Protein AF-A0A2S5CLW4-F1 (afdb_monomer_lite)

Organism: NCBI:txid1704499

Radius of gyration: 17.64 Å; chains: 1; bounding box: 51×37×51 Å

Sequence (124 aa):
MYFSRIKIRSNIKELPELARIFQSDSHGVHSLLWRLFPGQEQRTFLYREEIAREQLGALPTVRGEPIYYVISQTQPISAENSLFTVESKHYRPQLEKGQRLGFGCRVNPVVTRQGKKHDVVMDG

Structure (mmCIF, N/CA/C/O backbone):
data_AF-A0A2S5CLW4-F1
#
_entry.id   AF-A0A2S5CLW4-F1
#
loop_
_atom_site.group_PDB
_atom_site.id
_atom_site.type_symbol
_atom_site.label_atom_id
_atom_site.label_alt_id
_atom_site.label_comp_id
_atom_site.label_asym_id
_atom_site.label_entity_id
_atom_site.label_seq_id
_atom_site.pdbx_PDB_ins_code
_atom_site.Cartn_x
_atom_site.Cartn_y
_atom_site.Cartn_z
_atom_site.occupancy
_atom_site.B_iso_or_equiv
_atom_site.auth_seq_id
_atom_site.auth_comp_id
_atom_site.auth_asym_id
_atom_site.auth_atom_id
_atom_site.pdbx_PDB_model_num
ATOM 1 N N . MET A 1 1 ? -7.947 11.202 -1.206 1.00 95.00 1 MET A N 1
ATOM 2 C CA . MET A 1 1 ? -7.192 9.944 -1.041 1.00 95.00 1 MET A CA 1
ATOM 3 C C . MET A 1 1 ? -6.634 9.500 -2.383 1.00 95.00 1 MET A C 1
ATOM 5 O O . MET A 1 1 ? -7.160 9.891 -3.427 1.00 95.00 1 MET A O 1
ATOM 9 N N . TYR A 1 2 ? -5.600 8.671 -2.339 1.00 97.62 2 TYR A N 1
ATOM 10 C CA . TYR A 1 2 ? -4.910 8.109 -3.493 1.00 97.62 2 TYR A CA 1
ATOM 11 C C . TYR A 1 2 ? -4.859 6.590 -3.371 1.00 97.62 2 TYR A C 1
ATOM 13 O O . TYR A 1 2 ? -4.744 6.063 -2.266 1.00 97.62 2 TYR A O 1
ATOM 21 N N . PHE A 1 3 ? -4.968 5.907 -4.507 1.00 97.44 3 PHE A N 1
ATOM 22 C CA . PHE A 1 3 ? -4.711 4.479 -4.632 1.00 97.44 3 PHE A CA 1
ATOM 23 C C . PHE A 1 3 ? -3.483 4.322 -5.512 1.00 97.44 3 PHE A C 1
ATOM 25 O O . PHE A 1 3 ? -3.480 4.777 -6.660 1.00 97.44 3 PHE A O 1
ATOM 32 N N . SER A 1 4 ? -2.452 3.701 -4.960 1.00 96.88 4 SER A N 1
ATOM 33 C CA . SER A 1 4 ? -1.134 3.646 -5.569 1.00 96.88 4 SER A CA 1
ATOM 34 C C . SER A 1 4 ? -0.662 2.208 -5.670 1.00 96.88 4 SER A C 1
ATOM 36 O O . SER A 1 4 ? -0.830 1.426 -4.736 1.00 96.88 4 SER A O 1
ATOM 38 N N . ARG A 1 5 ? -0.061 1.861 -6.803 1.00 94.75 5 ARG A N 1
ATOM 39 C CA . ARG A 1 5 ? 0.689 0.624 -6.984 1.00 94.75 5 ARG A CA 1
ATOM 40 C C . ARG A 1 5 ? 2.168 0.960 -6.894 1.00 94.75 5 ARG A C 1
ATOM 42 O O . ARG A 1 5 ? 2.650 1.830 -7.616 1.00 94.75 5 ARG A O 1
ATOM 49 N N . ILE A 1 6 ? 2.868 0.289 -5.991 1.00 92.75 6 ILE A N 1
ATOM 50 C CA . ILE A 1 6 ? 4.278 0.531 -5.708 1.00 92.75 6 ILE A CA 1
ATOM 51 C C . ILE A 1 6 ? 5.054 -0.761 -5.931 1.00 92.75 6 ILE A C 1
ATOM 53 O O . ILE A 1 6 ? 4.677 -1.822 -5.431 1.00 92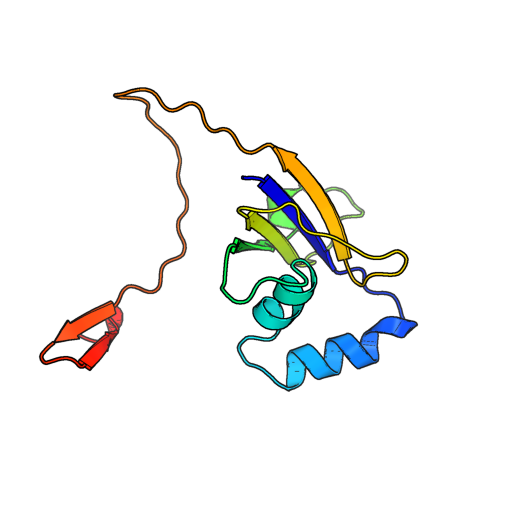.75 6 ILE A O 1
ATOM 57 N N . LYS A 1 7 ? 6.149 -0.651 -6.679 1.00 88.75 7 LYS A N 1
ATOM 58 C CA . LYS A 1 7 ? 7.136 -1.714 -6.880 1.00 88.75 7 LYS A CA 1
ATOM 59 C C . LYS A 1 7 ? 8.497 -1.243 -6.395 1.00 88.75 7 LYS A C 1
ATOM 61 O O . LYS A 1 7 ? 8.819 -0.066 -6.549 1.00 88.75 7 LYS A O 1
ATOM 66 N N . ILE A 1 8 ? 9.298 -2.157 -5.861 1.00 83.12 8 ILE A N 1
ATOM 67 C CA . ILE A 1 8 ? 10.691 -1.875 -5.505 1.00 83.12 8 ILE A CA 1
ATOM 68 C C . ILE A 1 8 ? 11.550 -2.147 -6.743 1.00 83.12 8 ILE A C 1
ATOM 70 O O . ILE A 1 8 ? 11.540 -3.253 -7.279 1.00 83.12 8 ILE A O 1
ATOM 74 N N . ARG A 1 9 ? 12.282 -1.139 -7.214 1.00 76.44 9 ARG A N 1
ATOM 75 C CA . ARG A 1 9 ? 13.317 -1.298 -8.231 1.00 76.44 9 ARG A CA 1
ATOM 76 C C . ARG A 1 9 ? 14.501 -1.988 -7.564 1.00 76.44 9 ARG A C 1
ATOM 78 O O . ARG A 1 9 ? 15.073 -1.472 -6.615 1.00 76.44 9 ARG A O 1
ATOM 85 N N . SER A 1 10 ? 14.870 -3.168 -8.041 1.00 64.12 10 SER A N 1
ATOM 86 C CA . SER A 1 10 ? 16.115 -3.812 -7.623 1.00 64.12 10 SER A CA 1
ATOM 87 C C . SER A 1 10 ? 17.204 -3.466 -8.631 1.00 64.12 10 SER A C 1
ATOM 89 O O . SER A 1 10 ? 17.403 -4.195 -9.601 1.00 64.12 10 SER A O 1
ATOM 91 N N . ASN A 1 11 ? 17.895 -2.339 -8.437 1.00 63.78 11 ASN A N 1
ATOM 92 C CA . ASN A 1 11 ? 19.152 -2.085 -9.139 1.00 63.78 11 ASN A CA 1
ATOM 93 C C . ASN A 1 11 ? 20.345 -2.559 -8.285 1.00 63.78 11 ASN A C 1
ATOM 95 O O . ASN A 1 11 ? 20.265 -2.611 -7.058 1.00 63.78 11 ASN A O 1
ATOM 99 N N . ILE A 1 12 ? 21.464 -2.907 -8.931 1.00 57.28 12 ILE A N 1
ATOM 100 C CA . ILE A 1 12 ? 22.664 -3.448 -8.259 1.00 57.28 12 ILE A CA 1
ATOM 101 C C . ILE A 1 12 ? 23.250 -2.471 -7.224 1.00 57.28 12 ILE A C 1
ATOM 103 O O . ILE A 1 12 ? 23.814 -2.901 -6.221 1.00 57.28 12 ILE A O 1
ATOM 107 N N . LYS A 1 13 ? 23.090 -1.160 -7.433 1.00 61.38 13 LYS A N 1
ATOM 108 C CA . LYS A 1 13 ? 23.638 -0.113 -6.557 1.00 61.38 13 LYS A CA 1
ATOM 109 C C . LYS A 1 13 ? 22.846 0.043 -5.251 1.00 61.38 13 LYS A C 1
ATOM 111 O O . LYS A 1 13 ? 23.407 0.475 -4.252 1.00 61.38 13 LYS A O 1
ATOM 116 N N . GLU A 1 14 ? 21.576 -0.342 -5.254 1.00 66.25 14 GLU A N 1
ATOM 117 C CA . GLU A 1 14 ? 20.610 -0.164 -4.163 1.00 66.25 14 GLU A CA 1
ATOM 118 C C . GLU A 1 14 ? 20.456 -1.409 -3.271 1.00 66.25 14 GLU A C 1
ATOM 120 O O . GLU A 1 14 ? 19.928 -1.334 -2.159 1.00 66.25 14 GLU A O 1
ATOM 125 N N . LEU A 1 15 ? 20.962 -2.561 -3.726 1.00 66.62 15 LEU A N 1
ATOM 126 C CA . LEU A 1 15 ? 20.922 -3.842 -3.011 1.00 66.62 15 LEU A CA 1
ATOM 127 C C . LEU A 1 15 ? 21.465 -3.790 -1.566 1.00 66.62 15 LEU A C 1
ATOM 129 O O . LEU A 1 15 ? 20.821 -4.374 -0.693 1.00 66.62 15 LEU A O 1
ATOM 133 N N . PRO A 1 16 ? 22.585 -3.103 -1.258 1.00 68.62 16 PRO A N 1
ATOM 134 C CA . PRO A 1 16 ? 23.093 -3.027 0.115 1.00 68.62 16 PRO A CA 1
ATOM 135 C C . PRO A 1 16 ? 22.177 -2.246 1.069 1.00 68.62 16 PRO A C 1
ATOM 137 O O . PRO A 1 16 ? 22.048 -2.613 2.237 1.00 68.62 16 PRO A O 1
ATOM 140 N N . GLU A 1 17 ? 21.528 -1.181 0.587 1.00 69.56 17 GLU A N 1
ATOM 141 C CA . GLU A 1 17 ? 20.577 -0.385 1.376 1.00 69.56 17 GLU A CA 1
ATOM 142 C C . GLU A 1 17 ? 19.298 -1.185 1.642 1.00 69.56 17 GLU A C 1
ATOM 144 O O . GLU A 1 17 ? 18.845 -1.268 2.784 1.00 69.56 17 GLU A O 1
ATOM 149 N N . LEU A 1 18 ? 18.769 -1.852 0.611 1.00 69.44 18 LEU A N 1
ATOM 150 C CA . LEU A 1 18 ? 17.622 -2.749 0.741 1.00 69.44 18 LEU A CA 1
ATOM 151 C C . LEU A 1 18 ? 17.914 -3.879 1.734 1.00 69.44 18 LEU A C 1
ATOM 153 O O . LEU A 1 18 ? 17.130 -4.105 2.653 1.00 69.44 18 LEU A O 1
ATOM 157 N N . ALA A 1 19 ? 19.063 -4.547 1.602 1.00 67.81 19 ALA A N 1
ATOM 158 C CA . ALA A 1 19 ? 19.460 -5.633 2.493 1.00 67.81 19 ALA A CA 1
ATOM 159 C C . ALA A 1 19 ? 19.541 -5.180 3.957 1.00 67.81 19 ALA A C 1
ATOM 161 O O . ALA A 1 19 ? 19.088 -5.905 4.838 1.00 67.81 19 ALA A O 1
ATOM 162 N N . ARG A 1 20 ? 20.054 -3.972 4.225 1.00 67.81 20 ARG A N 1
ATOM 163 C CA . ARG A 1 20 ? 20.082 -3.402 5.580 1.00 67.81 20 ARG A CA 1
ATOM 164 C C . ARG A 1 20 ? 18.681 -3.185 6.144 1.00 67.81 20 ARG A C 1
ATOM 166 O O . ARG A 1 20 ? 18.430 -3.613 7.262 1.00 67.81 20 ARG A O 1
ATOM 173 N N . ILE A 1 21 ? 17.778 -2.583 5.368 1.00 66.75 21 ILE A N 1
ATOM 174 C CA . ILE A 1 21 ? 16.398 -2.296 5.797 1.00 66.75 21 ILE A CA 1
ATOM 175 C C . ILE A 1 21 ? 15.627 -3.591 6.090 1.00 66.75 21 ILE A C 1
ATOM 177 O O . ILE A 1 21 ? 14.891 -3.660 7.072 1.00 66.75 21 ILE A O 1
ATOM 181 N N . PHE A 1 22 ? 15.813 -4.626 5.265 1.00 65.81 22 PHE A N 1
ATOM 182 C CA . PHE A 1 22 ? 15.172 -5.928 5.468 1.00 65.81 22 PHE A CA 1
ATOM 183 C C . PHE A 1 22 ? 15.787 -6.745 6.616 1.00 65.81 22 PHE A C 1
ATOM 185 O O . PHE A 1 22 ? 15.079 -7.541 7.223 1.00 65.81 22 PHE A O 1
ATOM 192 N N . GLN A 1 23 ? 17.074 -6.564 6.934 1.00 62.16 23 GLN A N 1
ATOM 193 C CA . GLN A 1 23 ? 17.732 -7.262 8.050 1.00 62.16 23 GLN A CA 1
ATOM 194 C C . GLN A 1 23 ? 17.419 -6.643 9.415 1.00 62.16 23 GLN A C 1
ATOM 196 O O . GLN A 1 23 ? 17.390 -7.355 10.415 1.00 62.16 23 GLN A O 1
ATOM 201 N N . SER A 1 24 ? 17.221 -5.325 9.475 1.00 53.81 24 SER A N 1
ATOM 202 C CA . SER A 1 24 ? 17.080 -4.603 10.740 1.00 53.81 24 SER A CA 1
ATOM 203 C C . SER A 1 24 ? 15.693 -4.682 11.370 1.00 53.81 24 SER A C 1
ATOM 205 O O . SER A 1 24 ? 15.556 -4.327 12.537 1.00 53.81 24 SER A O 1
ATOM 207 N N . ASP A 1 25 ? 14.658 -5.075 10.624 1.00 49.22 25 ASP A N 1
ATOM 208 C CA . ASP A 1 25 ? 13.294 -4.853 11.089 1.00 49.22 25 ASP A CA 1
ATOM 209 C C . ASP A 1 25 ? 12.304 -5.910 10.582 1.00 49.22 25 ASP A C 1
ATOM 211 O O . ASP A 1 25 ? 12.128 -6.100 9.377 1.00 49.22 25 ASP A O 1
ATOM 215 N N . SER A 1 26 ? 11.567 -6.532 11.508 1.00 51.19 26 SER A N 1
ATOM 216 C CA . SER A 1 26 ? 10.364 -7.324 11.187 1.00 51.19 26 SER A CA 1
ATOM 217 C C . SER A 1 26 ? 9.291 -6.491 10.459 1.00 51.19 26 SER A C 1
ATOM 219 O O . SER A 1 26 ? 8.380 -7.038 9.837 1.00 51.19 26 SER A O 1
ATOM 221 N N . HIS A 1 27 ? 9.440 -5.159 10.479 1.00 60.38 27 HIS A N 1
ATOM 222 C CA . HIS A 1 27 ? 8.612 -4.169 9.800 1.00 60.38 27 HIS A CA 1
ATOM 223 C C . HIS A 1 27 ? 9.315 -3.451 8.630 1.00 60.38 27 HIS A C 1
ATOM 225 O O . HIS A 1 27 ? 8.848 -2.393 8.207 1.00 60.38 27 HIS A O 1
ATOM 231 N N . GLY A 1 28 ? 10.390 -4.002 8.052 1.00 77.81 28 GLY A N 1
ATOM 232 C CA . GLY A 1 28 ? 11.206 -3.318 7.031 1.00 77.81 28 GLY A CA 1
ATOM 233 C C . GLY A 1 28 ? 10.417 -2.730 5.848 1.00 77.81 28 GLY A C 1
ATOM 234 O O . GLY A 1 28 ? 10.688 -1.611 5.412 1.00 77.81 28 GLY A O 1
ATOM 235 N N . VAL A 1 29 ? 9.366 -3.419 5.385 1.00 82.50 29 VAL A N 1
ATOM 236 C CA . VAL A 1 29 ? 8.452 -2.920 4.336 1.00 82.50 29 VAL A CA 1
ATOM 237 C C . VAL A 1 29 ? 7.709 -1.655 4.770 1.00 82.50 29 VAL A C 1
ATOM 239 O O . VAL A 1 29 ? 7.537 -0.733 3.973 1.00 82.50 29 VAL A O 1
ATOM 242 N N . HIS A 1 30 ? 7.265 -1.585 6.026 1.00 87.44 30 HIS A N 1
ATOM 243 C CA . HIS A 1 30 ? 6.575 -0.411 6.550 1.00 87.44 30 HIS A CA 1
ATOM 244 C C . HIS A 1 30 ? 7.495 0.810 6.546 1.00 87.44 30 HIS A C 1
ATOM 246 O O . HIS A 1 30 ? 7.123 1.845 5.992 1.00 87.44 30 HIS A O 1
ATOM 252 N N . SER A 1 31 ? 8.699 0.659 7.102 1.00 84.81 31 SER A N 1
ATOM 253 C CA . SER A 1 31 ? 9.728 1.702 7.151 1.00 84.81 31 SER A CA 1
ATOM 254 C C . SER A 1 31 ? 10.111 2.174 5.746 1.00 84.81 31 SER A C 1
ATOM 256 O O . SER A 1 31 ? 10.262 3.369 5.496 1.00 84.81 31 SER A O 1
ATOM 258 N N . LEU A 1 32 ? 10.182 1.241 4.795 1.00 86.12 32 LEU A N 1
ATOM 259 C CA . LEU A 1 32 ? 10.445 1.529 3.393 1.00 86.12 32 LEU A CA 1
ATOM 260 C C . LEU A 1 32 ? 9.308 2.363 2.768 1.00 86.12 32 LEU A C 1
ATOM 262 O O . LEU A 1 32 ? 9.564 3.451 2.255 1.00 86.12 32 LEU A O 1
ATOM 266 N N . LEU A 1 33 ? 8.050 1.917 2.871 1.00 89.81 33 LEU A N 1
ATOM 267 C CA . LEU A 1 33 ? 6.891 2.646 2.334 1.00 89.81 33 LEU A CA 1
ATOM 268 C C . LEU A 1 33 ? 6.680 4.014 3.000 1.00 89.81 33 LEU A C 1
ATOM 270 O O . LEU A 1 33 ? 6.206 4.938 2.343 1.00 89.81 33 LEU A O 1
ATOM 274 N N . TRP A 1 34 ? 7.058 4.173 4.272 1.00 90.69 34 TRP A N 1
ATOM 275 C CA . TRP A 1 34 ? 6.962 5.450 4.983 1.00 90.69 34 TRP A CA 1
ATOM 276 C C . TRP A 1 34 ? 7.763 6.569 4.310 1.00 90.69 34 TRP A C 1
ATOM 278 O O . TRP A 1 34 ? 7.327 7.719 4.292 1.00 90.69 34 TRP A O 1
ATOM 288 N N . ARG A 1 35 ? 8.903 6.240 3.685 1.00 88.50 35 ARG A N 1
ATOM 289 C CA . ARG A 1 35 ? 9.769 7.210 2.986 1.00 88.50 35 ARG A CA 1
ATOM 290 C C . ARG A 1 35 ? 9.066 7.932 1.833 1.00 88.50 35 ARG A C 1
ATOM 292 O O . ARG A 1 35 ? 9.520 8.997 1.432 1.00 88.50 35 ARG A O 1
ATOM 299 N N . LEU A 1 36 ? 7.965 7.379 1.320 1.00 91.62 36 LEU A N 1
ATOM 300 C CA . LEU A 1 36 ? 7.145 8.003 0.277 1.00 91.62 36 LEU A CA 1
ATOM 301 C C . LEU A 1 36 ? 6.270 9.156 0.794 1.00 91.62 36 LEU A C 1
ATOM 303 O O . LEU A 1 36 ? 5.617 9.828 -0.003 1.00 91.62 36 LEU A O 1
ATOM 307 N N . PHE A 1 37 ? 6.236 9.389 2.107 1.00 92.75 37 PHE A N 1
ATOM 308 C CA . PHE A 1 37 ? 5.374 10.380 2.749 1.00 92.75 37 PHE A CA 1
ATOM 309 C C . PHE A 1 37 ? 6.185 11.346 3.635 1.00 92.75 37 PHE A C 1
ATOM 311 O O . PHE A 1 37 ? 5.988 11.384 4.853 1.00 92.75 37 PHE A O 1
ATOM 318 N N . PRO A 1 38 ? 7.115 12.131 3.055 1.00 89.75 38 PRO A N 1
ATOM 319 C CA . PRO A 1 38 ? 7.916 13.077 3.826 1.00 89.75 38 PRO A CA 1
ATOM 320 C C . PRO A 1 38 ? 7.031 14.133 4.506 1.00 89.75 38 PRO A C 1
ATOM 322 O O . PRO A 1 38 ? 6.026 14.577 3.948 1.00 89.75 38 PRO A O 1
ATOM 325 N 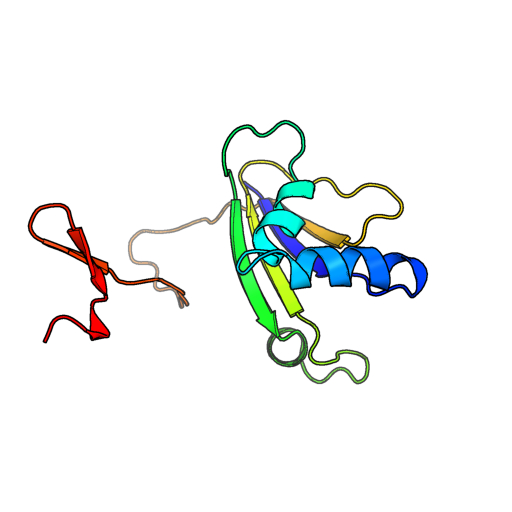N . GLY A 1 39 ? 7.405 14.533 5.723 1.00 86.50 39 GLY A N 1
ATOM 326 C CA . GLY A 1 39 ? 6.676 15.541 6.502 1.00 86.50 39 GLY A CA 1
ATOM 327 C C . GLY A 1 39 ? 5.370 15.051 7.137 1.00 86.50 39 GLY A C 1
ATOM 328 O O . GLY A 1 39 ? 4.615 15.862 7.661 1.00 86.50 39 GLY A O 1
ATOM 329 N N . GLN A 1 40 ? 5.077 13.747 7.093 1.00 87.75 40 GLN A N 1
ATOM 330 C CA . GLN A 1 40 ? 3.970 13.165 7.850 1.00 87.75 40 GLN A CA 1
ATOM 331 C C . GLN A 1 40 ? 4.451 12.710 9.230 1.00 87.75 40 GLN A C 1
ATOM 333 O O . GLN A 1 40 ? 5.319 11.845 9.339 1.00 87.75 40 GLN A O 1
ATOM 338 N N . GLU A 1 41 ? 3.855 13.267 10.282 1.00 86.88 41 GLU A N 1
ATOM 339 C CA . GLU A 1 41 ? 4.136 12.875 11.672 1.00 86.88 41 GLU A CA 1
ATOM 340 C C . GLU A 1 41 ? 3.395 11.595 12.083 1.00 86.88 41 GLU A C 1
ATOM 342 O O . GLU A 1 41 ? 3.800 10.897 13.009 1.00 86.88 41 GLU A O 1
ATOM 347 N N . GLN A 1 42 ? 2.302 11.270 11.387 1.00 90.88 42 GLN A N 1
ATOM 348 C CA . GLN A 1 42 ? 1.453 10.118 11.675 1.00 90.88 42 GLN A CA 1
ATOM 349 C C . GLN A 1 42 ? 1.202 9.277 10.428 1.00 90.88 42 GLN A C 1
ATOM 351 O O . GLN A 1 42 ? 1.293 9.744 9.292 1.00 90.88 42 GLN A O 1
ATOM 356 N N . ARG A 1 43 ? 0.837 8.009 10.647 1.00 90.38 43 ARG A N 1
ATOM 357 C CA . ARG A 1 43 ? 0.592 7.064 9.559 1.00 90.38 43 ARG A CA 1
ATOM 358 C C . ARG A 1 43 ? -0.711 7.412 8.854 1.00 90.38 43 ARG A C 1
ATOM 360 O O . ARG A 1 43 ? -1.788 7.114 9.359 1.00 90.38 43 ARG A O 1
ATOM 367 N N . THR A 1 44 ? -0.615 7.938 7.641 1.00 93.06 44 THR A N 1
ATOM 368 C CA . THR A 1 44 ? -1.783 8.302 6.821 1.00 93.06 44 THR A CA 1
ATOM 369 C C . THR A 1 44 ? -2.030 7.345 5.650 1.00 93.06 44 THR A C 1
ATOM 371 O O . THR A 1 44 ? -2.740 7.688 4.700 1.00 93.06 44 THR A O 1
ATOM 374 N N . PHE A 1 45 ? -1.470 6.127 5.713 1.00 95.00 45 PHE A N 1
ATOM 375 C CA . PHE A 1 45 ? -1.599 5.115 4.662 1.00 95.00 45 PHE A CA 1
ATOM 376 C C . PHE A 1 45 ? -1.847 3.688 5.173 1.00 95.00 45 PHE A C 1
ATOM 378 O O . PHE A 1 45 ? -1.309 3.257 6.194 1.00 95.00 45 PHE A O 1
ATOM 385 N N . LEU A 1 46 ? -2.597 2.913 4.392 1.00 94.38 46 LEU A N 1
ATOM 386 C CA . LEU A 1 46 ? -2.733 1.460 4.493 1.00 94.38 46 LEU A CA 1
ATOM 387 C C . LEU A 1 46 ? -2.044 0.808 3.298 1.00 94.38 46 LEU A C 1
ATOM 389 O O . LEU A 1 46 ? -1.990 1.402 2.223 1.00 94.38 46 LEU A O 1
ATOM 393 N N . TYR A 1 47 ? -1.534 -0.409 3.475 1.00 94.00 47 TYR A N 1
ATOM 394 C CA . TYR A 1 47 ? -0.928 -1.151 2.377 1.00 94.00 47 TYR A CA 1
ATOM 395 C C . TYR A 1 47 ? -1.266 -2.636 2.431 1.00 94.00 47 TYR A C 1
ATOM 397 O O . TYR A 1 47 ? -1.544 -3.182 3.500 1.00 94.00 47 TYR A O 1
ATOM 405 N N . ARG A 1 48 ? -1.222 -3.273 1.263 1.00 91.81 48 ARG A N 1
ATOM 406 C CA . ARG A 1 48 ? -1.317 -4.719 1.086 1.00 91.81 48 ARG A CA 1
ATOM 407 C C . ARG A 1 48 ? -0.209 -5.179 0.146 1.00 91.81 48 ARG A C 1
ATOM 409 O O . ARG A 1 48 ? -0.073 -4.633 -0.946 1.00 91.81 48 ARG A O 1
ATOM 416 N N . GLU A 1 49 ? 0.563 -6.162 0.591 1.00 90.38 49 GLU A N 1
ATOM 417 C CA . GLU A 1 49 ? 1.582 -6.838 -0.211 1.00 90.38 49 GLU A CA 1
ATOM 418 C C . GLU A 1 49 ? 0.964 -7.990 -1.005 1.00 90.38 49 GLU A C 1
ATOM 420 O O . GLU A 1 49 ? 0.256 -8.826 -0.445 1.00 90.38 49 GLU A O 1
ATOM 425 N N . GLU A 1 50 ? 1.248 -8.043 -2.297 1.00 89.31 50 GLU A N 1
ATOM 426 C CA . GLU A 1 50 ? 0.805 -9.079 -3.222 1.00 89.31 50 GLU A CA 1
ATOM 427 C C . GLU A 1 50 ? 1.971 -9.563 -4.084 1.00 89.31 50 GLU A C 1
ATOM 429 O O . GLU A 1 50 ? 2.952 -8.849 -4.280 1.00 89.31 50 GLU A O 1
ATOM 434 N N . ILE A 1 51 ? 1.844 -10.757 -4.658 1.00 84.44 51 ILE A N 1
ATOM 435 C CA . ILE A 1 51 ? 2.846 -11.304 -5.575 1.00 84.44 51 ILE A CA 1
ATOM 436 C C . ILE A 1 51 ? 2.512 -10.847 -6.998 1.00 84.44 51 ILE A C 1
ATOM 438 O O . ILE A 1 51 ? 1.409 -11.080 -7.498 1.00 84.44 51 ILE A O 1
ATOM 442 N N . ALA A 1 52 ? 3.468 -10.214 -7.686 1.00 82.06 52 ALA A N 1
ATOM 443 C CA . ALA A 1 52 ? 3.252 -9.636 -9.014 1.00 82.06 52 ALA A CA 1
ATOM 444 C C . ALA A 1 52 ? 2.684 -10.634 -10.024 1.00 82.06 52 ALA A C 1
ATOM 446 O O . ALA A 1 52 ? 1.755 -10.306 -10.762 1.00 82.06 52 ALA A O 1
ATOM 447 N N . ARG A 1 53 ? 3.223 -11.857 -10.030 1.00 79.50 53 ARG A N 1
ATOM 448 C CA . ARG A 1 53 ? 2.802 -12.936 -10.930 1.00 79.50 53 ARG A CA 1
ATOM 449 C C . ARG A 1 53 ? 1.331 -13.325 -10.749 1.00 79.50 53 ARG A C 1
ATOM 451 O O . ARG A 1 53 ? 0.681 -13.676 -11.728 1.00 79.50 53 ARG A O 1
ATOM 458 N N . GLU A 1 54 ? 0.808 -13.247 -9.528 1.00 80.69 54 GLU A N 1
ATOM 459 C CA . GLU A 1 54 ? -0.591 -13.578 -9.219 1.00 80.69 54 GLU A CA 1
ATOM 460 C C . GLU A 1 54 ? -1.547 -12.449 -9.624 1.00 80.69 54 GLU A C 1
ATOM 462 O O . GLU A 1 54 ? -2.688 -12.704 -9.995 1.00 80.69 54 GLU A O 1
ATOM 467 N N . GLN A 1 55 ? -1.076 -11.199 -9.594 1.00 79.00 55 GLN A N 1
ATOM 468 C CA . GLN A 1 55 ? -1.904 -10.011 -9.825 1.00 79.00 55 GLN A CA 1
ATOM 469 C C . GLN A 1 55 ? -1.869 -9.484 -11.267 1.00 79.00 55 GLN A C 1
ATOM 471 O O . GLN A 1 55 ? -2.852 -8.914 -11.734 1.00 79.00 55 GLN A O 1
ATOM 476 N N . LEU A 1 56 ? -0.737 -9.613 -11.968 1.00 73.38 56 LEU A N 1
ATOM 477 C CA . LEU A 1 56 ? -0.518 -9.034 -13.305 1.00 73.38 56 LEU A CA 1
ATOM 478 C C . LEU A 1 56 ? -0.554 -10.072 -14.442 1.00 73.38 56 LEU A C 1
ATOM 480 O O . LEU A 1 56 ? -0.392 -9.705 -15.605 1.00 73.38 56 LEU A O 1
ATOM 484 N N . GLY A 1 57 ? -0.790 -11.348 -14.122 1.00 64.81 57 GLY A N 1
ATOM 485 C CA . GLY A 1 57 ? -0.876 -12.444 -15.089 1.00 64.81 57 GLY A CA 1
ATOM 486 C C . GLY A 1 57 ? 0.481 -12.996 -15.548 1.00 64.81 57 GLY A C 1
ATOM 487 O O . GLY A 1 57 ? 1.547 -12.491 -15.196 1.00 64.81 57 GLY A O 1
ATOM 488 N N . ALA A 1 58 ? 0.437 -14.065 -16.352 1.00 57.81 58 ALA A N 1
ATOM 489 C CA . ALA A 1 58 ? 1.597 -14.821 -16.840 1.00 57.81 58 ALA A CA 1
ATOM 490 C C . ALA A 1 58 ? 2.360 -14.122 -17.985 1.00 57.81 58 ALA A C 1
ATOM 492 O O . ALA A 1 58 ? 2.735 -14.752 -18.974 1.00 57.81 58 ALA A O 1
ATOM 493 N N . LEU A 1 59 ? 2.585 -12.811 -17.878 1.00 61.09 59 LEU A N 1
ATOM 494 C CA . LEU A 1 59 ? 3.492 -12.124 -18.792 1.00 61.09 59 LEU A CA 1
ATOM 495 C C . LEU A 1 59 ? 4.921 -12.661 -18.567 1.00 61.09 59 LEU A C 1
ATOM 497 O O . LEU A 1 59 ? 5.350 -12.738 -17.413 1.00 61.09 59 LEU A O 1
ATOM 501 N N . PRO A 1 60 ? 5.690 -12.999 -19.623 1.00 56.50 60 PRO A N 1
ATOM 502 C CA . PRO A 1 60 ? 7.019 -13.618 -19.495 1.00 56.50 60 PRO A CA 1
ATOM 503 C C . PRO A 1 60 ? 8.025 -12.798 -18.674 1.00 56.50 60 PRO A C 1
ATOM 505 O O . PRO A 1 60 ? 9.013 -13.326 -18.170 1.00 56.50 60 PRO A O 1
ATOM 508 N N . THR A 1 61 ? 7.781 -11.495 -18.550 1.00 59.75 61 THR A N 1
ATOM 509 C CA . THR A 1 61 ? 8.626 -10.526 -17.848 1.00 59.75 61 THR A CA 1
ATOM 510 C C . THR A 1 61 ? 8.243 -10.320 -16.380 1.00 59.75 61 THR A C 1
ATOM 512 O O . THR A 1 61 ? 9.001 -9.682 -15.652 1.00 59.75 61 THR A O 1
ATOM 515 N N . VAL A 1 62 ? 7.108 -10.858 -15.914 1.00 60.47 62 VAL A N 1
ATOM 516 C CA . VAL A 1 62 ? 6.624 -10.682 -14.535 1.00 60.47 62 VAL A CA 1
ATOM 517 C C . VAL A 1 62 ? 7.113 -11.839 -13.659 1.00 60.47 62 VAL A C 1
ATOM 519 O O . VAL A 1 62 ? 6.626 -12.967 -13.743 1.00 60.47 62 VAL A O 1
ATOM 522 N N . ARG A 1 63 ? 8.098 -11.560 -12.798 1.00 67.25 63 ARG A N 1
ATOM 523 C CA . ARG A 1 63 ? 8.600 -12.509 -11.787 1.00 67.25 63 ARG A CA 1
ATOM 524 C C . ARG A 1 63 ? 7.708 -12.512 -10.537 1.00 67.25 63 ARG A C 1
ATOM 526 O O . ARG A 1 63 ? 6.761 -11.741 -10.434 1.00 67.25 63 ARG A O 1
ATOM 533 N N . GLY A 1 64 ? 8.023 -13.362 -9.558 1.00 70.94 64 GLY A N 1
ATOM 534 C CA . GLY A 1 64 ? 7.385 -13.375 -8.230 1.00 70.94 64 GLY A CA 1
ATOM 535 C C . GLY A 1 64 ? 7.796 -12.205 -7.323 1.00 70.94 64 GLY A C 1
ATOM 536 O O . GLY A 1 64 ? 7.946 -12.397 -6.124 1.00 70.94 64 GLY A O 1
ATOM 537 N N . GLU A 1 65 ? 8.046 -11.024 -7.891 1.00 79.38 65 GLU A N 1
ATOM 538 C CA . GLU A 1 65 ? 8.417 -9.821 -7.138 1.00 79.38 65 GLU A CA 1
ATOM 539 C C . GLU A 1 65 ? 7.222 -9.283 -6.324 1.00 79.38 65 GLU A C 1
ATOM 541 O O . GLU A 1 65 ? 6.075 -9.421 -6.767 1.00 79.38 65 GLU A O 1
ATOM 546 N N . PRO A 1 66 ? 7.451 -8.665 -5.152 1.00 83.69 66 PRO A N 1
ATOM 547 C CA . PRO A 1 66 ? 6.374 -8.080 -4.367 1.00 83.69 66 PRO A CA 1
ATOM 548 C C . PRO A 1 66 ? 5.836 -6.800 -5.023 1.00 83.69 66 PRO A C 1
ATOM 550 O O . PRO A 1 66 ? 6.584 -5.948 -5.510 1.00 83.69 66 PRO A O 1
ATOM 553 N N . ILE A 1 67 ? 4.514 -6.648 -4.990 1.00 89.62 67 ILE A N 1
ATOM 554 C CA . ILE A 1 67 ? 3.785 -5.428 -5.337 1.00 89.62 67 ILE A CA 1
ATOM 555 C C . ILE A 1 67 ? 3.036 -4.953 -4.105 1.00 89.62 67 ILE A C 1
ATOM 557 O O . ILE A 1 67 ? 2.375 -5.733 -3.425 1.00 89.62 67 ILE A O 1
ATOM 561 N N . TYR A 1 68 ? 3.070 -3.648 -3.866 1.00 92.69 68 TYR A N 1
ATOM 562 C CA . TYR A 1 68 ? 2.342 -3.030 -2.771 1.00 92.69 68 TYR A CA 1
ATOM 563 C C . TYR A 1 68 ? 1.210 -2.173 -3.322 1.00 92.69 68 TYR A C 1
ATOM 565 O O . TYR A 1 68 ? 1.439 -1.220 -4.069 1.00 92.69 68 TYR A O 1
ATOM 573 N N . TYR A 1 69 ? -0.019 -2.495 -2.930 1.00 94.75 69 TYR A N 1
ATOM 574 C CA . TYR A 1 69 ? -1.161 -1.609 -3.123 1.00 94.75 69 TYR A CA 1
ATOM 575 C C . TYR A 1 69 ? -1.317 -0.731 -1.891 1.00 94.75 69 TYR A C 1
ATOM 577 O O . TYR A 1 69 ? -1.490 -1.244 -0.787 1.00 94.75 69 TYR A O 1
ATOM 585 N N . VAL A 1 70 ? -1.251 0.585 -2.081 1.00 96.12 70 VAL A N 1
ATOM 586 C CA . VAL A 1 70 ? -1.262 1.579 -1.008 1.00 96.12 70 VAL A CA 1
ATOM 587 C C . VAL A 1 70 ? -2.444 2.518 -1.171 1.00 96.12 70 VAL A C 1
ATOM 589 O O . VAL A 1 70 ? -2.633 3.124 -2.225 1.00 96.12 70 VAL A O 1
ATOM 592 N N . ILE A 1 71 ? -3.220 2.665 -0.102 1.00 97.06 71 ILE A N 1
ATOM 593 C CA . ILE A 1 71 ? -4.247 3.696 0.026 1.00 97.06 71 ILE A CA 1
ATOM 594 C C . ILE A 1 71 ? -3.721 4.750 0.988 1.00 97.06 71 ILE A C 1
ATOM 596 O O . ILE A 1 71 ? -3.410 4.425 2.131 1.00 97.06 71 ILE A O 1
ATOM 600 N N . SER A 1 72 ? -3.649 6.002 0.550 1.00 96.88 72 SER A N 1
ATOM 601 C CA . SER A 1 72 ? -3.084 7.099 1.342 1.00 96.88 72 SER A CA 1
ATOM 602 C C . SER A 1 72 ? -3.931 8.369 1.271 1.00 96.88 72 SER A C 1
ATOM 604 O O . SER A 1 72 ? -4.696 8.588 0.324 1.00 96.88 72 SER A O 1
ATOM 606 N N . GLN A 1 73 ? -3.828 9.224 2.292 1.00 95.12 73 GLN A N 1
ATOM 607 C CA . GLN A 1 73 ? -4.492 10.532 2.286 1.00 95.12 73 GLN A CA 1
ATOM 608 C C . GLN A 1 73 ? -3.820 11.495 1.297 1.00 95.12 73 GLN A C 1
ATOM 610 O O . GLN A 1 73 ? -4.513 12.108 0.480 1.00 95.12 73 GLN A O 1
ATOM 615 N N . THR A 1 74 ? -2.487 11.554 1.324 1.00 94.62 74 THR A N 1
ATOM 616 C CA . THR A 1 74 ? -1.631 12.333 0.417 1.00 94.62 74 THR A CA 1
ATOM 617 C C . THR A 1 74 ? -1.058 11.453 -0.695 1.00 94.62 74 THR A C 1
ATOM 619 O O . THR A 1 74 ? -1.034 10.225 -0.581 1.00 94.62 74 THR A O 1
ATOM 622 N N . GLN A 1 75 ? -0.646 12.060 -1.808 1.00 94.94 75 GLN A N 1
ATOM 623 C CA . GLN A 1 75 ? -0.020 11.320 -2.903 1.00 94.94 75 GLN A CA 1
ATOM 624 C C . GLN A 1 75 ? 1.398 10.907 -2.483 1.00 94.94 75 GLN A C 1
ATOM 626 O O . GLN A 1 75 ? 2.129 11.766 -1.989 1.00 94.94 75 GLN A O 1
ATOM 631 N N . PRO A 1 76 ? 1.802 9.635 -2.657 1.00 94.12 76 PRO A N 1
ATOM 632 C CA . PRO A 1 76 ? 3.177 9.228 -2.393 1.00 94.12 76 PRO A CA 1
ATOM 633 C C . PRO A 1 76 ? 4.141 9.966 -3.326 1.00 94.12 76 PRO A C 1
ATOM 635 O O . PRO A 1 76 ? 3.918 10.038 -4.537 1.00 94.12 76 PRO A O 1
ATOM 638 N N . ILE A 1 77 ? 5.223 10.491 -2.759 1.00 90.50 77 ILE A N 1
ATOM 639 C CA . ILE A 1 77 ? 6.265 11.218 -3.481 1.00 90.50 77 ILE A CA 1
ATOM 640 C C . ILE A 1 77 ? 7.463 10.286 -3.645 1.00 90.50 77 ILE A C 1
ATOM 642 O O . ILE A 1 77 ? 8.028 9.799 -2.669 1.00 90.50 77 ILE A O 1
ATOM 646 N N . SER A 1 78 ? 7.861 10.046 -4.891 1.00 82.50 78 SER A N 1
ATOM 647 C CA . SER A 1 78 ? 9.075 9.304 -5.227 1.00 82.50 78 SER A CA 1
ATOM 648 C C . SER A 1 78 ? 10.087 10.269 -5.829 1.00 82.50 78 SER A C 1
ATOM 650 O O . SER A 1 78 ? 9.798 10.888 -6.849 1.00 82.50 78 SER A O 1
ATOM 652 N N . ALA A 1 79 ? 11.271 10.377 -5.226 1.00 72.06 79 ALA A N 1
ATOM 653 C CA . ALA A 1 79 ? 12.371 11.154 -5.792 1.00 72.06 79 ALA A CA 1
ATOM 654 C C . ALA A 1 79 ? 12.870 10.550 -7.120 1.00 72.06 79 ALA A C 1
ATOM 656 O O . ALA A 1 79 ? 12.707 9.350 -7.379 1.00 72.06 79 ALA A O 1
ATOM 657 N N . GLU A 1 80 ? 13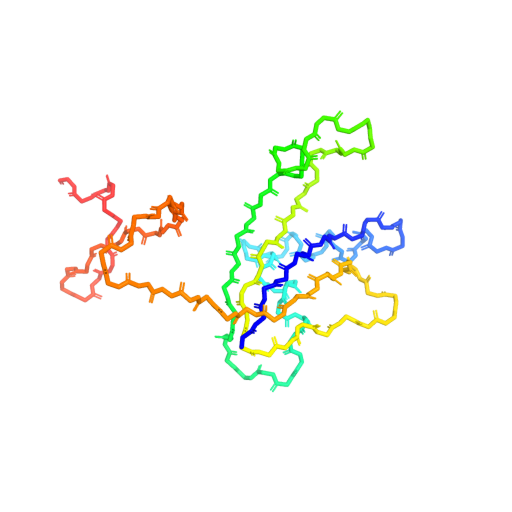.518 11.371 -7.944 1.00 62.25 80 GLU A N 1
ATOM 658 C CA . GLU A 1 80 ? 14.327 10.882 -9.061 1.00 62.25 80 GLU A CA 1
ATOM 659 C C . GLU A 1 80 ? 15.461 10.009 -8.493 1.00 62.25 80 GLU A C 1
ATOM 661 O O . GLU A 1 80 ? 16.130 10.401 -7.540 1.00 62.25 80 GLU A O 1
ATOM 666 N N . ASN A 1 81 ? 15.634 8.795 -9.026 1.00 63.38 81 ASN A N 1
ATOM 667 C CA . ASN A 1 81 ? 16.501 7.728 -8.482 1.00 63.38 81 ASN A CA 1
ATOM 668 C C . ASN A 1 81 ? 16.023 7.074 -7.174 1.00 63.38 81 ASN A C 1
ATOM 670 O O . ASN A 1 81 ? 16.816 6.531 -6.412 1.00 63.38 81 ASN A O 1
ATOM 674 N N . SER A 1 82 ? 14.721 7.104 -6.901 1.00 72.38 82 SER A N 1
ATOM 675 C CA . SER A 1 82 ? 14.154 6.331 -5.800 1.00 72.38 82 SER A CA 1
ATOM 676 C C . SER A 1 82 ? 14.119 4.824 -6.090 1.00 72.38 82 SER A C 1
ATOM 678 O O . SER A 1 82 ? 13.791 4.398 -7.204 1.00 72.38 82 SER A O 1
ATOM 680 N N . LEU A 1 83 ? 14.293 4.041 -5.018 1.00 79.31 83 LEU A N 1
ATOM 681 C CA . LEU A 1 83 ? 14.023 2.600 -4.916 1.00 79.31 83 LEU A CA 1
ATOM 682 C C . LEU A 1 83 ? 12.622 2.198 -5.396 1.00 79.31 83 LEU A C 1
ATOM 684 O O . LEU A 1 83 ? 12.347 1.012 -5.535 1.00 79.31 83 LEU A O 1
ATOM 688 N N . PHE A 1 84 ? 11.701 3.140 -5.605 1.00 86.19 84 PHE A N 1
ATOM 689 C CA . PHE A 1 84 ? 10.315 2.848 -5.948 1.00 86.19 84 PHE A CA 1
ATOM 690 C C . PHE A 1 84 ? 9.967 3.217 -7.380 1.00 86.19 84 PHE A C 1
ATOM 692 O O . PHE A 1 84 ? 10.317 4.290 -7.871 1.00 86.19 84 PHE A O 1
ATOM 699 N N . THR A 1 85 ? 9.179 2.361 -8.019 1.00 88.50 85 THR A N 1
ATOM 700 C CA . THR A 1 85 ? 8.287 2.758 -9.108 1.00 88.50 85 THR A CA 1
ATOM 701 C C . THR A 1 85 ? 6.900 2.943 -8.514 1.00 88.50 85 THR A C 1
ATOM 703 O O . THR A 1 85 ? 6.351 2.006 -7.933 1.00 88.50 85 THR A O 1
ATOM 706 N N . VAL A 1 86 ? 6.350 4.151 -8.642 1.00 92.44 86 VAL A N 1
ATOM 707 C CA . VAL A 1 86 ? 5.080 4.544 -8.025 1.00 92.44 86 VAL A CA 1
ATOM 708 C C . VAL A 1 86 ? 4.095 4.966 -9.106 1.00 92.44 86 VAL A C 1
ATOM 710 O O . VAL A 1 86 ? 4.321 5.940 -9.816 1.00 92.44 86 VAL A O 1
ATOM 713 N N . GLU A 1 87 ? 2.977 4.256 -9.200 1.00 94.25 87 GLU A N 1
ATOM 714 C CA . GLU A 1 87 ? 1.858 4.599 -10.075 1.00 94.25 87 GLU A CA 1
ATOM 715 C C . GLU A 1 87 ? 0.664 4.969 -9.199 1.00 94.25 87 GLU A C 1
ATOM 717 O O . GLU A 1 87 ? 0.191 4.143 -8.423 1.00 94.25 87 GLU A O 1
ATOM 722 N N . SER A 1 88 ? 0.179 6.207 -9.294 1.00 96.56 88 SER A N 1
ATOM 723 C CA . SER A 1 88 ? -0.888 6.720 -8.426 1.00 96.56 88 SER A CA 1
ATOM 724 C C . SER A 1 88 ? -2.104 7.154 -9.229 1.00 96.56 88 SER A C 1
ATOM 726 O O . SER A 1 88 ? -1.972 7.769 -10.285 1.00 96.56 88 SER A O 1
ATOM 728 N N . LYS A 1 89 ? -3.298 6.902 -8.689 1.00 96.81 89 LYS A N 1
ATOM 729 C CA . LYS A 1 89 ? -4.549 7.502 -9.167 1.00 96.81 89 LYS A CA 1
ATOM 730 C C . LYS A 1 89 ? -5.367 8.064 -8.012 1.00 96.81 89 LYS A C 1
ATOM 732 O O . LYS A 1 89 ? -5.263 7.597 -6.874 1.00 96.81 89 LYS A O 1
ATOM 737 N N . HIS A 1 90 ? -6.227 9.038 -8.305 1.00 97.56 90 HIS A N 1
ATOM 738 C CA . HIS A 1 90 ? -7.215 9.494 -7.332 1.00 97.56 90 HIS A CA 1
ATOM 739 C C . HIS A 1 90 ? -8.136 8.340 -6.927 1.00 97.56 90 HIS A C 1
ATOM 741 O O . HIS A 1 90 ? -8.655 7.611 -7.773 1.00 97.56 90 HIS A O 1
ATOM 747 N N . TYR A 1 91 ? -8.355 8.198 -5.622 1.00 96.31 91 TYR A N 1
ATOM 748 C CA . TYR A 1 91 ? -9.254 7.195 -5.068 1.00 96.31 91 TYR A CA 1
ATOM 749 C C . TYR A 1 91 ? -10.505 7.872 -4.518 1.00 96.31 91 TYR A C 1
ATOM 751 O O . TYR A 1 91 ? -10.457 8.548 -3.489 1.00 96.31 91 TYR A O 1
ATOM 759 N N . ARG A 1 92 ? -11.610 7.724 -5.255 1.00 95.25 92 ARG A N 1
ATOM 760 C CA . ARG A 1 92 ? -12.931 8.283 -4.936 1.00 95.25 92 ARG A CA 1
ATOM 761 C C . ARG A 1 92 ? -14.002 7.196 -5.110 1.00 95.25 92 ARG A C 1
ATOM 763 O O . ARG A 1 92 ? -14.770 7.276 -6.070 1.00 95.25 92 ARG A O 1
ATOM 770 N N . PRO A 1 93 ? -14.007 6.145 -4.266 1.00 92.25 93 PRO A N 1
ATOM 771 C CA . PRO A 1 93 ? -14.988 5.069 -4.386 1.00 92.25 93 PRO A CA 1
ATOM 772 C C . PRO A 1 93 ? -16.407 5.646 -4.292 1.00 92.25 93 PRO A C 1
ATOM 774 O O . PRO A 1 93 ? -16.693 6.426 -3.388 1.00 92.25 93 PRO A O 1
ATOM 777 N N . GLN A 1 94 ? -17.267 5.287 -5.243 1.00 94.81 94 GLN A N 1
ATOM 778 C CA . GLN A 1 94 ? -18.689 5.632 -5.239 1.00 94.81 94 GLN A CA 1
ATOM 779 C C . GLN A 1 94 ? -19.443 4.391 -4.764 1.00 94.81 94 GLN A C 1
ATOM 781 O O . GLN A 1 94 ? -19.456 3.381 -5.467 1.00 94.81 94 GLN A O 1
ATOM 786 N N . LEU A 1 95 ? -19.960 4.439 -3.538 1.00 94.56 95 LEU A N 1
ATOM 787 C CA . LEU A 1 95 ? -20.652 3.320 -2.904 1.00 94.56 95 LEU A CA 1
ATOM 788 C C . LEU A 1 95 ? -22.139 3.633 -2.792 1.00 94.56 95 LEU A C 1
ATOM 790 O O . LEU A 1 95 ? -22.508 4.718 -2.343 1.00 94.56 95 LEU A O 1
ATOM 794 N N . GLU A 1 96 ? -22.978 2.665 -3.139 1.00 96.69 96 GLU A N 1
ATOM 795 C CA . GLU A 1 96 ? -24.432 2.789 -3.045 1.00 96.69 96 GLU A CA 1
ATOM 796 C C . GLU A 1 96 ? -25.008 1.856 -1.976 1.00 96.69 96 GLU A C 1
ATOM 798 O O . GLU A 1 96 ? -24.503 0.758 -1.718 1.00 96.69 96 GLU A O 1
ATOM 803 N N . LYS A 1 97 ? -26.103 2.278 -1.335 1.00 96.38 97 LYS A N 1
ATOM 804 C CA . LYS A 1 97 ? -26.781 1.451 -0.333 1.00 96.38 97 LYS A CA 1
ATOM 805 C C . LYS A 1 97 ? -27.321 0.181 -0.997 1.00 96.38 97 LYS A C 1
ATOM 807 O O . LYS A 1 97 ? -28.109 0.251 -1.930 1.00 96.38 97 LYS A O 1
ATOM 812 N N . GLY A 1 98 ? -26.929 -0.976 -0.466 1.00 96.56 98 GLY A N 1
ATOM 813 C CA . GLY A 1 98 ? -27.324 -2.284 -1.000 1.00 96.56 98 GLY A CA 1
ATOM 814 C C . GLY A 1 98 ? -26.394 -2.834 -2.086 1.00 96.56 98 GLY A C 1
ATOM 815 O O . GLY A 1 98 ? -26.591 -3.971 -2.516 1.00 96.56 98 GLY A O 1
ATOM 816 N N . GLN A 1 99 ? -25.359 -2.088 -2.490 1.00 96.50 99 GLN A N 1
ATOM 817 C CA . GLN A 1 99 ? -24.347 -2.569 -3.427 1.00 96.50 99 GLN A CA 1
ATOM 818 C C . GLN A 1 99 ? -23.601 -3.782 -2.851 1.00 96.50 99 GLN A C 1
ATOM 820 O O . GLN A 1 99 ? -23.121 -3.762 -1.716 1.00 96.50 99 GLN A O 1
ATOM 825 N N . ARG A 1 100 ? -23.482 -4.850 -3.649 1.00 96.25 100 ARG A N 1
ATOM 826 C CA . ARG A 1 100 ? -22.703 -6.047 -3.304 1.00 96.25 100 ARG A CA 1
ATOM 827 C C . ARG A 1 100 ? -21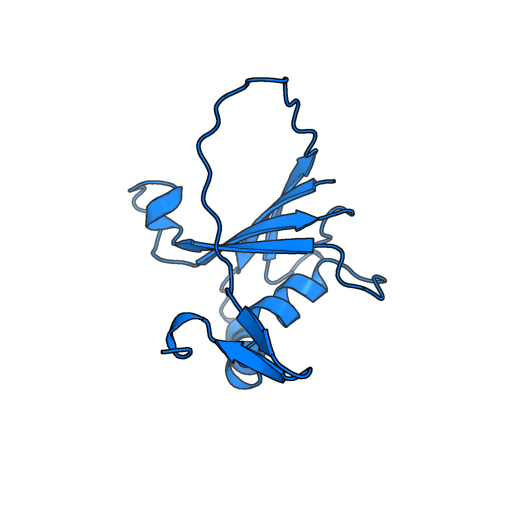.314 -5.949 -3.921 1.00 96.25 100 ARG A C 1
ATOM 829 O O . ARG A 1 100 ? -21.190 -5.728 -5.122 1.00 96.25 100 ARG A O 1
ATOM 836 N N . LEU A 1 101 ? -20.282 -6.132 -3.103 1.00 94.88 101 LEU A N 1
ATOM 837 C CA . LEU A 1 101 ? -18.883 -6.014 -3.505 1.00 94.88 101 LEU A CA 1
ATOM 838 C C . LEU A 1 101 ? -18.103 -7.250 -3.063 1.00 94.88 101 LEU A C 1
ATOM 840 O O . LEU A 1 101 ? -18.297 -7.750 -1.956 1.00 94.88 101 LEU A O 1
ATOM 844 N N . GLY A 1 102 ? -17.188 -7.709 -3.915 1.00 94.19 102 GLY A N 1
ATOM 845 C CA . GLY A 1 102 ? -16.134 -8.619 -3.481 1.00 94.19 102 GLY A CA 1
ATOM 846 C C . GLY A 1 102 ? -15.131 -7.860 -2.614 1.00 94.19 102 GLY A C 1
ATOM 847 O O . GLY A 1 102 ? -14.746 -6.740 -2.951 1.00 94.19 102 GLY A O 1
ATOM 848 N N . PHE A 1 103 ? -14.700 -8.456 -1.505 1.00 90.31 103 PHE A N 1
ATOM 849 C CA . PHE A 1 103 ? -13.669 -7.873 -0.654 1.00 90.31 103 PHE A CA 1
ATOM 850 C C . PHE A 1 103 ? -12.655 -8.930 -0.225 1.00 90.31 103 PHE A C 1
ATOM 852 O O . PHE A 1 103 ? -12.975 -10.106 -0.072 1.00 90.31 103 PHE A O 1
ATOM 859 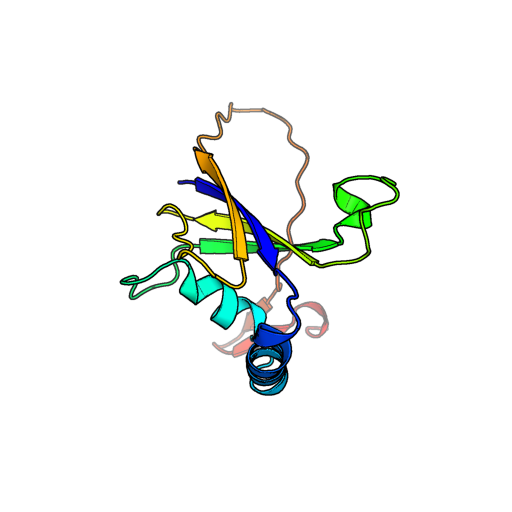N N . GLY A 1 104 ? -11.420 -8.483 -0.023 1.00 87.94 104 GLY A N 1
ATOM 860 C CA . GLY A 1 104 ? -10.370 -9.250 0.630 1.00 87.94 104 GLY A CA 1
ATOM 861 C C . GLY A 1 104 ? -9.752 -8.379 1.709 1.00 87.94 104 GLY A C 1
ATOM 862 O O . GLY A 1 104 ? -9.401 -7.229 1.442 1.00 87.94 104 GLY A O 1
ATOM 863 N N . CYS A 1 10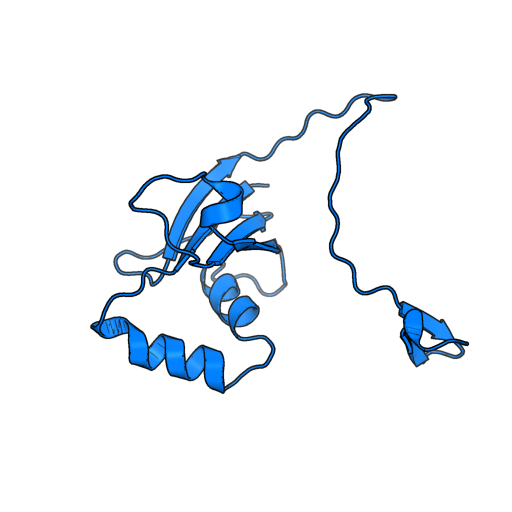5 ? -9.641 -8.905 2.924 1.00 85.69 105 CYS A N 1
ATOM 864 C CA . CYS A 1 105 ? -9.125 -8.162 4.063 1.00 85.69 105 CYS A CA 1
ATOM 865 C C . CYS A 1 105 ? -8.081 -9.006 4.791 1.00 85.69 105 CYS A C 1
ATOM 867 O O . CYS A 1 105 ? -8.359 -10.144 5.162 1.00 85.69 105 CYS A O 1
ATOM 869 N N . ARG A 1 106 ? -6.884 -8.447 4.995 1.00 84.56 106 ARG A N 1
ATOM 870 C CA . ARG A 1 106 ? -5.900 -9.006 5.924 1.00 84.56 106 ARG A CA 1
ATOM 871 C C . ARG A 1 106 ? -6.017 -8.238 7.230 1.00 84.56 106 ARG A C 1
ATOM 873 O O . ARG A 1 106 ? -5.766 -7.035 7.261 1.00 84.56 106 ARG A O 1
ATOM 880 N N . VAL A 1 107 ? -6.417 -8.936 8.282 1.00 83.56 107 VAL A N 1
ATOM 881 C CA . VAL A 1 107 ? -6.546 -8.392 9.635 1.00 83.56 107 VAL A CA 1
ATOM 882 C C . VAL A 1 107 ? -5.756 -9.261 10.596 1.00 83.56 107 VAL A C 1
ATOM 884 O O . VAL A 1 107 ? -5.581 -10.450 10.350 1.00 83.56 107 VAL A O 1
ATOM 887 N N . ASN A 1 108 ? -5.293 -8.660 11.687 1.00 82.94 108 ASN A N 1
ATOM 888 C CA . ASN A 1 108 ? -4.817 -9.398 12.847 1.00 82.94 108 ASN A CA 1
ATOM 889 C C . ASN A 1 108 ? -5.947 -9.391 13.893 1.00 82.94 108 ASN A C 1
ATOM 891 O O . ASN A 1 108 ? -6.102 -8.378 14.584 1.00 82.94 108 ASN A O 1
ATOM 895 N N . PRO A 1 109 ? -6.813 -10.421 13.938 1.00 77.38 109 PRO A N 1
ATOM 896 C CA . PRO A 1 109 ? -7.917 -10.455 14.885 1.00 77.38 109 PRO A CA 1
ATOM 897 C C . PRO A 1 109 ? -7.371 -10.656 16.304 1.00 77.38 109 PRO A C 1
ATOM 899 O O . PRO A 1 109 ? -6.711 -11.647 16.594 1.00 77.38 109 PRO A O 1
ATOM 902 N N . VAL A 1 110 ? -7.667 -9.714 17.201 1.00 79.56 110 VAL A N 1
ATOM 903 C CA . VAL A 1 110 ? -7.264 -9.780 18.614 1.00 79.56 110 VAL A CA 1
ATOM 904 C C . VAL A 1 110 ? -8.474 -9.574 19.519 1.00 79.56 110 VAL A C 1
ATOM 906 O O . VAL A 1 110 ? -9.325 -8.729 19.241 1.00 79.56 110 VAL A O 1
ATOM 909 N N . VAL A 1 111 ? -8.535 -10.311 20.626 1.00 77.62 111 VAL A N 1
ATOM 910 C CA . VAL A 1 111 ? -9.509 -10.104 21.707 1.00 77.62 111 VAL A CA 1
ATOM 911 C C . VAL A 1 111 ? -8.804 -9.405 22.861 1.00 77.62 111 VAL A C 1
ATOM 913 O O . VAL A 1 111 ? -7.689 -9.759 23.232 1.00 77.62 111 VAL A O 1
ATOM 916 N N . THR A 1 112 ? -9.438 -8.383 23.438 1.00 70.44 112 THR A N 1
ATOM 917 C CA . THR A 1 112 ? -8.895 -7.704 24.624 1.00 70.44 112 THR A CA 1
ATOM 918 C C . THR A 1 112 ? -9.645 -8.175 25.866 1.00 70.44 112 THR A C 1
ATOM 920 O O . THR A 1 112 ? -10.830 -7.884 26.006 1.00 70.44 112 THR A O 1
ATOM 923 N N . ARG A 1 113 ? -8.963 -8.871 26.784 1.00 74.25 113 ARG A N 1
ATOM 924 C CA . ARG A 1 113 ? -9.491 -9.236 28.112 1.00 74.25 113 ARG A CA 1
ATOM 925 C C . ARG A 1 113 ? -8.653 -8.550 29.181 1.00 74.25 113 ARG A C 1
ATOM 927 O O . ARG A 1 113 ? -7.430 -8.587 29.124 1.00 74.25 113 ARG A O 1
ATOM 934 N N . GLN A 1 114 ? -9.306 -7.897 30.145 1.00 73.25 114 GLN A N 1
ATOM 935 C CA . GLN A 1 114 ? -8.636 -7.224 31.273 1.00 73.25 114 GLN A CA 1
ATOM 936 C C . GLN A 1 114 ? -7.487 -6.279 30.843 1.00 73.25 114 GLN A C 1
ATOM 938 O O . GLN A 1 114 ? -6.448 -6.200 31.493 1.00 73.25 114 GLN A O 1
ATOM 943 N N . GLY A 1 115 ? -7.643 -5.592 29.705 1.00 71.44 115 GLY A N 1
ATOM 944 C CA . GLY A 1 115 ? -6.630 -4.676 29.163 1.00 71.44 115 GLY A CA 1
ATOM 945 C C . GLY A 1 115 ? -5.437 -5.341 28.462 1.00 71.44 115 GLY A C 1
ATOM 946 O O . GLY A 1 115 ? -4.568 -4.630 27.961 1.00 71.44 115 GLY A O 1
ATOM 947 N N . LYS A 1 116 ? -5.389 -6.676 28.369 1.00 70.06 116 LYS A N 1
ATOM 948 C CA . LYS A 1 116 ? -4.363 -7.416 27.622 1.00 70.06 116 LYS A CA 1
ATOM 949 C C . LYS A 1 116 ? -4.919 -7.910 26.292 1.00 70.06 116 LYS A C 1
ATOM 951 O O . LYS A 1 116 ? -6.059 -8.367 26.216 1.00 70.06 116 LYS A O 1
ATOM 956 N N . LYS A 1 117 ? -4.111 -7.789 25.237 1.00 67.69 117 LYS A N 1
ATOM 957 C CA . LYS A 1 117 ? -4.428 -8.321 23.907 1.00 67.69 117 LYS A CA 1
ATOM 958 C C . LYS A 1 117 ? -4.078 -9.805 23.867 1.00 67.69 117 LYS A C 1
ATOM 960 O O . LYS A 1 117 ? -2.946 -10.169 24.170 1.00 67.69 117 LYS A O 1
ATOM 965 N N . HIS A 1 118 ? -5.041 -10.615 23.463 1.00 68.62 118 HIS A N 1
ATOM 966 C CA . HIS A 1 118 ? -4.901 -12.038 23.202 1.00 68.62 118 HIS A CA 1
ATOM 967 C C . HIS A 1 118 ? -5.151 -12.285 21.713 1.00 68.62 118 HIS A C 1
ATOM 969 O O . HIS A 1 118 ? -6.031 -11.660 21.114 1.00 68.62 118 HIS A O 1
ATOM 975 N N . ASP A 1 119 ? -4.351 -13.162 21.111 1.00 65.19 119 ASP A N 1
ATOM 976 C CA . ASP A 1 119 ? -4.594 -13.631 19.748 1.00 65.19 119 ASP A CA 1
ATOM 977 C C . ASP A 1 119 ? -5.852 -14.508 19.743 1.00 65.19 119 ASP A C 1
ATOM 979 O O . ASP A 1 119 ? -5.991 -15.396 20.585 1.00 65.19 119 ASP A O 1
ATOM 983 N N . VAL A 1 120 ? -6.771 -14.249 18.811 1.00 61.38 120 VAL A N 1
ATOM 984 C CA . VAL A 1 120 ? -8.050 -14.969 18.710 1.00 61.38 120 VAL A CA 1
ATOM 985 C C . VAL A 1 120 ? -7.851 -16.455 18.427 1.00 61.38 120 VAL A C 1
ATOM 987 O O . VAL A 1 120 ? -8.661 -17.265 18.862 1.00 61.38 120 VAL A O 1
ATOM 990 N N . VAL A 1 121 ? -6.771 -16.836 17.742 1.00 61.03 121 VAL A N 1
ATOM 991 C CA . VAL A 1 121 ? -6.485 -18.248 17.430 1.00 61.03 121 VAL A CA 1
ATOM 992 C C . VAL A 1 121 ? -6.000 -19.018 18.668 1.00 61.03 121 VAL A C 1
ATOM 994 O O . VAL A 1 121 ? -6.077 -20.243 18.700 1.00 61.03 121 VAL A O 1
ATOM 997 N N . MET A 1 122 ? -5.543 -18.308 19.703 1.00 57.72 122 MET A N 1
ATOM 998 C CA . MET A 1 122 ? -4.973 -18.883 20.927 1.00 57.72 122 MET A CA 1
ATOM 999 C C . MET A 1 122 ? -5.881 -18.719 22.163 1.00 57.72 122 MET A C 1
ATOM 1001 O O . MET A 1 122 ? -5.497 -19.153 23.246 1.00 57.72 122 MET A O 1
ATOM 1005 N N . ASP A 1 123 ? -7.059 -18.097 22.027 1.00 52.31 123 ASP A N 1
ATOM 1006 C CA . ASP A 1 123 ? -8.054 -17.899 23.101 1.00 52.31 123 ASP A CA 1
ATOM 1007 C C . ASP A 1 123 ? -9.074 -19.055 23.119 1.00 52.31 123 ASP A C 1
ATOM 1009 O O . ASP A 1 123 ? -10.262 -18.858 22.852 1.00 52.31 123 ASP A O 1
ATOM 1013 N N . GLY A 1 124 ? -8.570 -20.273 23.355 1.00 48.00 124 GLY A N 1
ATOM 1014 C CA . GLY A 1 124 ? -9.352 -21.506 23.531 1.00 48.00 124 GLY A CA 1
ATOM 1015 C C . GLY A 1 124 ? -9.585 -21.861 24.993 1.00 48.00 124 GLY A C 1
ATOM 1016 O O . GLY A 1 124 ? -8.657 -21.646 25.805 1.00 48.00 124 GLY A O 1
#

Foldseek 3Di:
DKKKKKFFDDDPVCVVVLVVLVVPDPCSVVVLQVLQPPPDPDDFKDKDKDQQCVPVHVDVPRDRGIMIIMDGPDQGHADDPGRMDMDMDDDDDDDDVPDDDDDDDDDQDWDADPNDTDRPVPPD

InterPro domains:
  IPR010179 CRISPR-associated protein Cse3 [PF08798] (1-117)
  IPR010179 CRISPR-associated protein Cse3 [SM01101] (1-124)
  IPR010179 CRISPR-associated protein Cse3 [TIGR01907] (1-122)

pLDDT: mean 80.68, std 13.86, range [48.0, 97.62]

Secondary structure (DSSP, 8-state):
-EEEEEEE---TTTHHHHHHHHHH-TTHHHHHHHTTSTT-SS--EEEEEEEHHHHH-S-TT--S-EEEEEEESSPPP--TT-SEEEEEEE------TT-----------EEEETTEEEEGGG--